Protein AF-A0A3A8J7M4-F1 (afdb_monomer_lite)

pLDDT: mean 87.73, std 10.96, range [52.59, 97.12]

Structure (mmCIF, N/CA/C/O backbone):
data_AF-A0A3A8J7M4-F1
#
_entry.id   AF-A0A3A8J7M4-F1
#
loop_
_atom_site.group_PDB
_atom_site.id
_atom_site.type_symbol
_atom_site.label_atom_id
_atom_site.label_alt_id
_atom_site.label_comp_id
_atom_site.label_asym_id
_atom_site.label_entity_id
_atom_site.label_seq_id
_atom_site.pdbx_PDB_ins_code
_atom_site.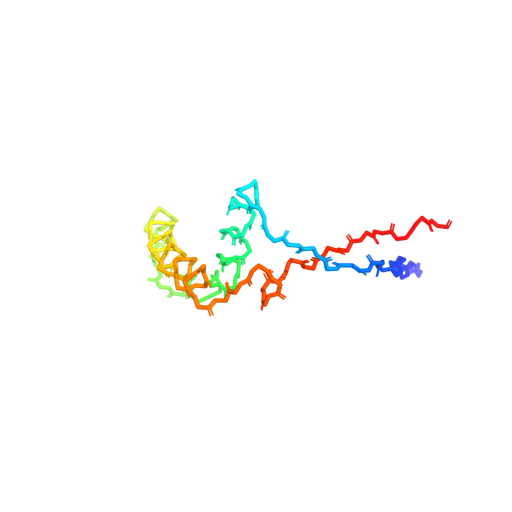Cartn_x
_atom_site.Cartn_y
_atom_site.Cartn_z
_atom_site.occupancy
_atom_site.B_iso_or_equiv
_atom_site.auth_seq_id
_atom_site.auth_comp_id
_atom_site.auth_asym_id
_atom_site.auth_atom_id
_atom_site.pdbx_PDB_model_num
ATOM 1 N N . MET A 1 1 ? 21.815 29.500 13.065 1.00 52.59 1 MET A N 1
ATOM 2 C CA . MET A 1 1 ? 22.229 28.108 12.792 1.00 52.59 1 MET A CA 1
ATOM 3 C C . MET A 1 1 ? 21.577 27.698 11.482 1.00 52.59 1 MET A C 1
ATOM 5 O O . MET A 1 1 ? 20.359 27.631 11.438 1.00 52.59 1 MET A O 1
ATOM 9 N N . THR A 1 2 ? 22.351 27.539 10.408 1.00 57.81 2 THR A N 1
ATOM 10 C CA . THR A 1 2 ? 21.838 27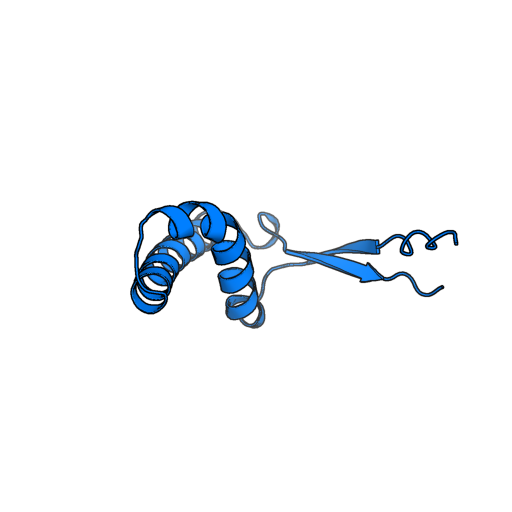.068 9.112 1.00 57.81 2 THR A CA 1
ATOM 11 C C . THR A 1 2 ? 21.834 25.546 9.135 1.00 57.81 2 THR A C 1
ATOM 13 O O . THR A 1 2 ? 22.898 24.942 9.231 1.00 57.81 2 THR A O 1
ATOM 16 N N . THR A 1 3 ? 20.656 24.926 9.084 1.00 65.06 3 THR A N 1
ATOM 17 C CA . THR A 1 3 ? 20.539 23.484 8.832 1.00 65.06 3 THR A CA 1
ATOM 18 C C . THR A 1 3 ? 21.015 23.220 7.401 1.00 65.06 3 THR A C 1
ATOM 20 O O . THR A 1 3 ? 20.461 23.831 6.483 1.00 65.06 3 THR A O 1
ATOM 23 N N . PRO A 1 4 ? 22.039 22.377 7.170 1.00 71.69 4 PRO A N 1
ATOM 24 C CA . PRO A 1 4 ? 22.445 22.038 5.812 1.00 71.69 4 PRO A CA 1
ATOM 25 C C . PRO A 1 4 ? 21.302 21.301 5.107 1.00 71.69 4 PRO A C 1
ATOM 27 O O . PRO A 1 4 ? 20.645 20.443 5.702 1.00 71.69 4 PRO A O 1
ATOM 30 N N . ALA A 1 5 ? 21.043 21.661 3.848 1.00 69.19 5 ALA A N 1
ATOM 31 C CA . ALA A 1 5 ? 20.079 20.950 3.019 1.00 69.19 5 ALA A CA 1
ATOM 32 C C . ALA A 1 5 ? 20.518 19.478 2.883 1.00 69.19 5 ALA A C 1
ATOM 34 O O . ALA A 1 5 ? 21.717 19.226 2.720 1.00 69.19 5 ALA A O 1
ATOM 35 N N . PRO A 1 6 ? 19.592 18.506 2.975 1.00 68.50 6 PRO A N 1
ATOM 36 C CA . PRO A 1 6 ? 19.937 17.101 2.804 1.00 68.50 6 PRO A CA 1
ATOM 37 C C . PRO A 1 6 ? 20.575 16.885 1.422 1.00 68.50 6 PRO A C 1
ATOM 39 O O . PRO A 1 6 ? 20.159 17.539 0.459 1.00 68.50 6 PRO A O 1
ATOM 42 N N . PRO A 1 7 ? 21.578 15.994 1.305 1.00 72.00 7 PRO A N 1
ATOM 43 C CA . PRO A 1 7 ? 22.193 15.704 0.019 1.00 72.00 7 PRO A CA 1
ATOM 44 C C . PRO A 1 7 ? 21.124 15.221 -0.972 1.00 72.00 7 PRO A C 1
ATOM 46 O O . PRO A 1 7 ? 20.169 14.548 -0.563 1.00 72.00 7 PRO A O 1
ATOM 49 N N . PRO A 1 8 ? 21.259 15.549 -2.270 1.00 75.06 8 PRO A N 1
ATOM 50 C CA . PRO A 1 8 ? 20.316 15.089 -3.277 1.00 75.06 8 PRO A CA 1
ATOM 51 C C . PRO A 1 8 ? 20.230 13.556 -3.260 1.00 75.06 8 PRO A C 1
ATOM 53 O O . PRO A 1 8 ? 21.241 12.850 -3.208 1.00 75.06 8 PRO A O 1
ATOM 56 N N . LEU A 1 9 ? 19.000 13.041 -3.278 1.00 81.00 9 LEU A N 1
ATOM 57 C CA . LEU A 1 9 ? 18.732 11.609 -3.356 1.00 81.00 9 LEU A CA 1
ATOM 58 C C . LEU A 1 9 ? 18.909 11.158 -4.807 1.00 81.00 9 LEU A C 1
ATOM 60 O O . LEU A 1 9 ? 18.172 11.598 -5.690 1.00 81.00 9 LEU A O 1
ATOM 64 N N . ALA A 1 10 ? 19.856 10.257 -5.055 1.00 86.38 10 ALA A N 1
ATOM 65 C CA . ALA A 1 10 ? 19.918 9.547 -6.323 1.00 86.38 10 ALA A CA 1
ATOM 66 C C . ALA A 1 10 ? 18.734 8.574 -6.372 1.00 86.38 10 ALA A C 1
ATOM 68 O O . ALA A 1 10 ? 18.615 7.707 -5.504 1.00 86.38 10 ALA A O 1
ATOM 69 N N . THR A 1 11 ? 17.845 8.735 -7.352 1.00 90.94 11 THR A N 1
ATOM 70 C CA . THR A 1 11 ? 16.667 7.874 -7.509 1.00 90.94 11 THR A CA 1
ATOM 71 C C . THR A 1 11 ? 16.855 6.899 -8.658 1.00 90.94 11 THR A C 1
ATOM 73 O O . THR A 1 11 ? 17.445 7.239 -9.683 1.00 90.94 11 THR A O 1
ATOM 76 N N . HIS A 1 12 ? 16.357 5.678 -8.489 1.00 91.38 12 HIS A N 1
ATOM 77 C CA . HIS A 1 12 ? 16.297 4.697 -9.565 1.00 91.38 12 HIS A CA 1
ATOM 78 C C . HIS A 1 12 ? 15.006 3.883 -9.496 1.00 91.38 12 HIS A C 1
ATOM 80 O O . HIS A 1 12 ? 14.363 3.793 -8.448 1.00 91.38 12 HIS A O 1
ATOM 86 N N . LEU A 1 13 ? 14.625 3.328 -10.644 1.00 92.12 13 LEU A N 1
ATOM 87 C CA . LEU A 1 13 ? 13.470 2.455 -10.793 1.00 92.12 13 LEU A CA 1
ATOM 88 C C . LEU A 1 13 ? 13.927 1.005 -10.785 1.00 92.12 13 LEU A C 1
ATOM 90 O O . LEU A 1 13 ? 14.881 0.658 -11.485 1.00 92.12 13 LEU A O 1
ATOM 94 N N . ARG A 1 14 ? 13.204 0.153 -10.062 1.00 92.75 14 ARG A N 1
ATOM 95 C CA . ARG A 1 14 ? 13.375 -1.297 -10.157 1.00 92.75 14 ARG A CA 1
ATOM 96 C C . ARG A 1 14 ? 12.037 -2.037 -10.149 1.00 92.75 14 ARG A C 1
ATOM 98 O O . ARG A 1 14 ? 11.059 -1.511 -9.616 1.00 92.75 14 ARG A O 1
ATOM 105 N N . PRO A 1 15 ? 11.975 -3.258 -10.705 1.00 91.94 15 PRO A N 1
ATOM 106 C CA . PRO A 1 15 ? 10.800 -4.109 -10.572 1.00 91.94 15 PRO A CA 1
ATOM 107 C C . PRO A 1 15 ? 10.478 -4.408 -9.104 1.00 91.94 15 PRO A C 1
ATOM 109 O O . PRO A 1 15 ? 11.381 -4.565 -8.276 1.00 91.94 15 PRO A O 1
ATOM 112 N N . VAL A 1 16 ? 9.184 -4.513 -8.808 1.00 91.62 16 VAL A N 1
ATOM 113 C CA . VAL A 1 16 ? 8.678 -5.018 -7.527 1.00 91.62 16 VAL A CA 1
ATOM 114 C C . VAL A 1 16 ? 8.936 -6.522 -7.431 1.00 91.62 16 VAL A C 1
ATOM 116 O O . VAL A 1 16 ? 8.704 -7.258 -8.393 1.00 91.62 16 VAL A O 1
ATOM 119 N N . THR A 1 17 ? 9.366 -6.988 -6.262 1.00 91.06 17 THR A N 1
ATOM 120 C CA . THR A 1 17 ? 9.506 -8.414 -5.947 1.00 91.06 17 THR A CA 1
ATOM 121 C C . THR A 1 17 ? 8.587 -8.816 -4.790 1.00 91.06 17 THR A C 1
ATOM 123 O O . THR A 1 17 ? 7.889 -7.990 -4.201 1.00 91.06 17 THR A O 1
ATOM 126 N N . ARG A 1 18 ? 8.536 -10.113 -4.460 1.00 90.69 18 ARG A N 1
ATOM 127 C CA . ARG A 1 18 ? 7.696 -10.605 -3.352 1.00 90.69 18 ARG A CA 1
ATOM 128 C C . ARG A 1 18 ? 8.172 -10.105 -1.991 1.00 90.69 18 ARG A C 1
ATOM 130 O O . ARG A 1 18 ? 7.362 -9.946 -1.085 1.00 90.69 18 ARG A O 1
ATOM 137 N N . GLU A 1 19 ? 9.466 -9.855 -1.862 1.00 94.69 19 GLU A N 1
ATOM 138 C CA . GLU A 1 19 ? 10.108 -9.346 -0.653 1.00 94.69 19 GLU A CA 1
ATOM 139 C C . GLU A 1 19 ? 9.636 -7.924 -0.310 1.00 94.69 19 GLU A C 1
ATOM 141 O O . GLU A 1 19 ? 9.676 -7.529 0.854 1.00 94.69 19 GLU A O 1
ATOM 146 N N . ASP A 1 20 ? 9.116 -7.185 -1.294 1.00 94.00 20 ASP A N 1
ATOM 147 C CA . ASP A 1 20 ? 8.594 -5.835 -1.100 1.00 94.00 20 ASP A CA 1
ATOM 148 C C . ASP A 1 20 ? 7.185 -5.805 -0.487 1.00 94.00 20 ASP A C 1
ATOM 150 O O . ASP A 1 20 ? 6.737 -4.738 -0.080 1.00 94.00 20 ASP A O 1
ATOM 154 N N . ASP A 1 21 ? 6.460 -6.929 -0.393 1.00 93.75 21 ASP A N 1
ATOM 155 C CA . ASP A 1 21 ? 5.024 -6.931 -0.053 1.00 93.75 21 ASP A CA 1
ATOM 156 C C . ASP A 1 21 ? 4.713 -6.243 1.289 1.00 93.75 21 ASP A C 1
ATOM 158 O O . ASP A 1 21 ? 3.797 -5.425 1.386 1.00 93.75 21 ASP A O 1
ATOM 162 N N . ALA A 1 22 ? 5.526 -6.496 2.319 1.00 95.38 22 ALA A N 1
ATOM 163 C CA . ALA A 1 22 ? 5.359 -5.856 3.624 1.00 95.38 22 ALA A CA 1
ATOM 164 C C . ALA A 1 22 ? 5.595 -4.335 3.563 1.00 95.38 22 ALA A C 1
ATOM 166 O O . ALA A 1 22 ? 4.876 -3.553 4.199 1.00 95.38 22 ALA A O 1
ATOM 167 N N . PHE A 1 23 ? 6.586 -3.907 2.776 1.00 95.62 23 PHE A N 1
ATOM 168 C CA . PHE A 1 23 ? 6.851 -2.493 2.534 1.00 95.62 23 PHE A CA 1
ATOM 169 C C . PHE A 1 23 ? 5.709 -1.853 1.740 1.00 95.62 23 PHE A C 1
ATOM 171 O O . PHE A 1 23 ? 5.208 -0.803 2.135 1.00 95.62 23 PHE A O 1
ATOM 178 N N . LEU A 1 24 ? 5.248 -2.500 0.670 1.00 95.44 24 LEU A N 1
ATOM 179 C CA . LEU A 1 24 ? 4.169 -2.016 -0.186 1.00 95.44 24 LEU A CA 1
ATOM 180 C C . LEU A 1 24 ? 2.852 -1.881 0.573 1.00 95.44 24 LEU A C 1
ATOM 182 O O . LEU A 1 24 ? 2.164 -0.875 0.407 1.00 95.44 24 LEU A O 1
ATOM 186 N N . PHE A 1 25 ? 2.530 -2.824 1.461 1.00 96.88 25 PHE A N 1
ATOM 187 C CA . PHE A 1 25 ? 1.394 -2.688 2.369 1.00 96.88 25 PHE A CA 1
ATOM 188 C C . PHE A 1 25 ? 1.533 -1.453 3.267 1.00 96.88 25 PHE A C 1
ATOM 190 O O . PHE A 1 25 ? 0.589 -0.676 3.404 1.00 96.88 25 PHE A O 1
ATOM 197 N N . THR A 1 26 ? 2.714 -1.241 3.848 1.00 96.31 26 THR A N 1
ATOM 198 C CA . THR A 1 26 ? 2.982 -0.089 4.723 1.00 96.31 26 THR A CA 1
ATOM 199 C C . THR A 1 26 ? 2.871 1.231 3.956 1.00 96.31 26 THR A C 1
ATOM 201 O O . THR A 1 26 ? 2.224 2.174 4.421 1.00 96.31 26 THR A O 1
ATOM 204 N N . LEU A 1 27 ? 3.441 1.288 2.750 1.00 95.00 27 LEU A N 1
ATOM 205 C CA . LEU A 1 27 ? 3.346 2.431 1.848 1.00 95.00 27 LEU A CA 1
ATOM 206 C C . LEU A 1 27 ? 1.885 2.711 1.483 1.00 95.00 27 LEU A C 1
ATOM 208 O O . LEU A 1 27 ? 1.422 3.838 1.648 1.00 95.00 27 LEU A O 1
ATOM 212 N N . TYR A 1 28 ? 1.135 1.689 1.073 1.00 95.50 28 TYR A N 1
ATOM 213 C CA . TYR A 1 28 ? -0.292 1.790 0.783 1.00 95.50 28 TYR A CA 1
ATOM 214 C C . TYR A 1 28 ? -1.085 2.327 1.983 1.00 95.50 28 TYR A C 1
ATOM 216 O O . TYR A 1 28 ? -1.811 3.317 1.853 1.00 95.50 28 TYR A O 1
ATOM 224 N N . ALA A 1 29 ? -0.905 1.730 3.164 1.00 95.94 29 ALA A N 1
ATOM 225 C CA . ALA A 1 29 ? -1.584 2.126 4.394 1.00 95.94 29 ALA A CA 1
ATOM 226 C C . ALA A 1 29 ? -1.318 3.595 4.755 1.00 95.94 29 ALA A C 1
ATOM 228 O O . ALA A 1 29 ? -2.241 4.309 5.151 1.00 95.94 29 ALA A O 1
ATOM 229 N N . SER A 1 30 ? -0.089 4.078 4.542 1.00 94.94 30 SER A N 1
ATOM 230 C CA . SER A 1 30 ? 0.283 5.472 4.811 1.00 94.94 30 SER A CA 1
ATOM 231 C C . SER A 1 30 ? -0.544 6.480 4.002 1.00 94.94 30 SER A C 1
ATOM 233 O O . SER A 1 30 ? -0.884 7.547 4.513 1.00 94.94 30 SER A O 1
ATOM 235 N N . THR A 1 31 ? -0.963 6.116 2.783 1.00 94.00 31 THR A N 1
ATOM 236 C CA . THR A 1 31 ? -1.799 6.981 1.933 1.00 94.00 31 THR A CA 1
ATOM 237 C C . THR A 1 31 ? -3.232 7.115 2.446 1.00 94.00 31 THR A C 1
ATOM 239 O O . THR A 1 31 ? -3.904 8.100 2.151 1.00 94.00 31 THR A O 1
ATOM 242 N N . ARG A 1 32 ? -3.704 6.142 3.237 1.00 92.88 32 ARG A N 1
ATOM 243 C CA . ARG A 1 32 ? -5.067 6.096 3.788 1.00 92.88 32 ARG A CA 1
ATOM 244 C C . ARG A 1 32 ? -5.133 6.455 5.266 1.00 92.88 32 ARG A C 1
ATOM 246 O O . ARG A 1 32 ? -6.223 6.694 5.778 1.00 92.88 32 ARG A O 1
ATOM 253 N N . ALA A 1 33 ? -3.989 6.541 5.943 1.00 87.69 33 ALA A N 1
ATOM 254 C CA . ALA A 1 33 ? -3.901 6.783 7.381 1.00 87.69 33 ALA A CA 1
ATOM 255 C C . ALA A 1 33 ? -4.695 8.021 7.825 1.00 87.69 33 ALA A C 1
ATOM 257 O O . ALA A 1 33 ? -5.426 7.972 8.812 1.00 87.69 33 ALA A O 1
ATOM 258 N N . ARG A 1 34 ? -4.615 9.118 7.060 1.00 88.38 34 ARG A N 1
ATOM 259 C CA . ARG A 1 34 ? -5.358 10.350 7.357 1.00 88.38 34 ARG A CA 1
ATOM 260 C C . ARG A 1 34 ? -6.877 10.169 7.244 1.00 88.38 34 ARG A C 1
ATOM 262 O O . ARG A 1 34 ? -7.603 10.728 8.058 1.00 88.38 34 ARG A O 1
ATOM 269 N N . GLU A 1 35 ? -7.354 9.425 6.249 1.00 90.81 35 GLU A N 1
ATOM 270 C CA . GLU A 1 35 ? -8.789 9.173 6.051 1.00 90.81 35 GLU A CA 1
ATOM 271 C C . GLU A 1 35 ? -9.338 8.249 7.146 1.00 90.81 35 GLU A C 1
ATOM 273 O O . GLU A 1 35 ? -10.355 8.556 7.764 1.00 90.81 35 GLU A O 1
ATOM 278 N N . LEU A 1 36 ? -8.622 7.160 7.440 1.00 91.00 36 LEU A N 1
ATOM 279 C CA . LEU A 1 36 ? -9.004 6.163 8.445 1.00 91.00 36 LEU A CA 1
ATOM 280 C C . LEU A 1 36 ? -9.016 6.717 9.871 1.00 91.00 36 LEU A C 1
ATOM 282 O O . LEU A 1 36 ? -9.870 6.325 10.668 1.00 91.00 36 LEU A O 1
ATOM 286 N N . ALA A 1 37 ? -8.125 7.663 10.185 1.00 88.31 37 ALA A N 1
ATOM 287 C CA . ALA A 1 37 ? -8.098 8.323 11.489 1.00 88.31 37 ALA A CA 1
ATOM 288 C C . ALA A 1 37 ? -9.426 9.027 11.829 1.00 88.31 37 ALA A C 1
ATOM 290 O O . ALA A 1 37 ? -9.777 9.135 13.002 1.00 88.31 37 ALA A O 1
ATOM 291 N N . ALA A 1 38 ? -10.190 9.466 10.823 1.00 91.62 38 ALA A N 1
ATOM 292 C CA . ALA A 1 38 ? -11.459 10.162 11.025 1.00 91.62 38 ALA A CA 1
ATOM 293 C C . ALA A 1 38 ? -12.648 9.227 11.322 1.00 91.62 38 ALA A C 1
ATOM 295 O O . ALA A 1 38 ? -13.712 9.703 11.707 1.00 91.62 38 ALA A O 1
ATOM 296 N N . TRP A 1 39 ? -12.509 7.910 11.138 1.00 92.56 39 TRP A N 1
ATOM 297 C CA . TRP A 1 39 ? -13.638 6.968 11.208 1.00 92.56 39 TRP A CA 1
ATOM 298 C C . TRP A 1 39 ? -13.921 6.435 12.617 1.00 92.56 39 TRP A C 1
ATOM 300 O O . TRP A 1 39 ? -14.920 5.750 12.828 1.00 92.56 39 TRP A O 1
ATOM 310 N N . GLY A 1 40 ? -13.044 6.720 13.584 1.00 92.94 40 GLY A N 1
ATOM 311 C CA . GLY A 1 40 ? -13.196 6.261 14.970 1.00 92.94 40 GLY A CA 1
ATOM 312 C C . GLY A 1 40 ? -13.015 4.749 15.159 1.00 92.94 40 GLY A C 1
ATOM 313 O O . GLY A 1 40 ? -13.362 4.212 16.208 1.00 92.94 40 GLY A O 1
ATOM 314 N N . TRP A 1 41 ? -12.487 4.045 14.157 1.00 95.06 41 TRP A N 1
ATOM 315 C CA . TRP A 1 41 ? -12.194 2.616 14.243 1.00 95.06 41 TRP A CA 1
ATOM 316 C C . TRP A 1 41 ? -10.959 2.343 15.091 1.00 95.06 41 TRP A C 1
ATOM 318 O O 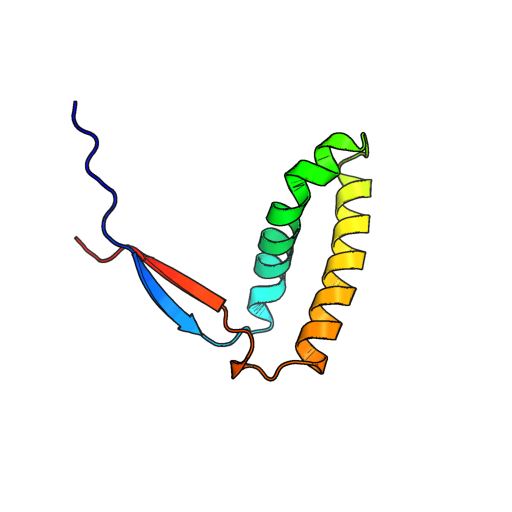. TRP A 1 41 ? -9.985 3.097 15.054 1.00 95.06 41 TRP A O 1
ATOM 328 N N . SER A 1 42 ? -10.965 1.211 15.795 1.00 95.12 42 SER A N 1
ATOM 329 C CA . SER A 1 42 ? -9.771 0.732 16.492 1.00 95.12 42 SER A CA 1
ATOM 330 C C . SER A 1 42 ? -8.645 0.394 15.500 1.00 95.12 42 SER A C 1
ATOM 332 O O . SER A 1 42 ? -8.929 0.032 14.353 1.00 95.12 42 SER A O 1
ATOM 334 N N . PRO A 1 43 ? -7.366 0.429 15.922 1.00 92.81 43 PRO A N 1
ATOM 335 C CA . PRO A 1 43 ? -6.243 0.067 15.053 1.00 92.81 43 PRO A CA 1
ATOM 336 C C . PRO A 1 43 ? -6.385 -1.320 14.408 1.00 92.81 43 PRO A C 1
ATOM 338 O O . PRO A 1 43 ? -6.043 -1.495 13.244 1.00 92.81 43 PRO A O 1
ATOM 341 N N . ALA A 1 44 ? -6.959 -2.291 15.128 1.00 94.69 44 ALA A N 1
ATOM 342 C CA . ALA A 1 44 ? -7.201 -3.636 14.607 1.00 94.69 44 ALA A CA 1
ATOM 343 C C . ALA A 1 44 ? -8.247 -3.654 13.478 1.00 94.69 44 ALA A C 1
ATOM 345 O O . ALA A 1 44 ? -8.065 -4.339 12.475 1.00 94.69 44 ALA A O 1
ATOM 346 N N . GLN A 1 45 ? -9.328 -2.876 13.606 1.00 95.69 45 GLN A N 1
ATOM 347 C CA . GLN A 1 45 ? -10.337 -2.748 12.548 1.00 95.69 45 GLN A CA 1
ATOM 348 C C . GLN A 1 45 ? -9.759 -2.062 11.304 1.00 95.69 45 GLN A C 1
ATOM 350 O O . GLN A 1 45 ? -10.030 -2.494 10.184 1.00 95.69 45 GLN A O 1
ATOM 355 N N . GLN A 1 46 ? -8.934 -1.029 11.501 1.00 95.56 46 GLN A N 1
ATOM 356 C CA . GLN A 1 46 ? -8.243 -0.353 10.404 1.00 95.56 46 GLN A CA 1
ATOM 357 C C . GLN A 1 46 ? -7.279 -1.301 9.678 1.00 95.56 46 GLN A C 1
ATOM 359 O O . GLN A 1 46 ? -7.316 -1.357 8.452 1.00 95.56 46 GLN A O 1
ATOM 364 N N . ASP A 1 47 ? -6.471 -2.083 10.405 1.00 94.56 47 ASP A N 1
ATOM 365 C CA . ASP A 1 47 ? -5.527 -3.044 9.812 1.00 94.56 47 ASP A CA 1
ATOM 366 C C . ASP A 1 47 ? -6.247 -4.112 8.976 1.00 94.56 47 ASP A C 1
ATOM 368 O O . ASP A 1 47 ? -5.890 -4.328 7.817 1.00 94.56 47 ASP A O 1
ATOM 372 N N . VAL A 1 48 ? -7.318 -4.717 9.505 1.00 95.75 48 VAL A N 1
ATOM 373 C CA . VAL A 1 48 ? -8.119 -5.708 8.762 1.00 95.75 48 VAL A CA 1
ATOM 374 C C . VAL A 1 48 ? -8.668 -5.106 7.469 1.00 95.75 48 VAL A C 1
ATOM 376 O O . VAL A 1 48 ? -8.534 -5.700 6.397 1.00 95.75 48 VAL A O 1
ATOM 379 N N . PHE A 1 49 ? -9.253 -3.911 7.546 1.00 95.56 49 PHE A N 1
ATOM 380 C CA . PHE A 1 49 ? -9.814 -3.238 6.379 1.00 95.56 49 PHE A CA 1
ATOM 381 C C . PHE A 1 49 ? -8.745 -2.877 5.339 1.00 95.56 49 PHE A C 1
ATOM 383 O O . PHE A 1 49 ? -8.930 -3.109 4.142 1.00 95.56 49 PHE A O 1
ATOM 390 N N . LEU A 1 50 ? -7.604 -2.354 5.790 1.00 96.69 50 LEU A N 1
ATOM 391 C CA . LEU A 1 50 ? -6.472 -2.021 4.931 1.00 96.69 50 LEU A CA 1
ATOM 392 C C . LEU A 1 50 ? -5.917 -3.254 4.220 1.00 96.69 50 LEU A C 1
ATOM 394 O O . LEU A 1 50 ? -5.628 -3.171 3.029 1.00 96.69 50 LEU A O 1
ATOM 398 N N . ARG A 1 51 ? -5.809 -4.403 4.900 1.00 96.81 51 ARG A N 1
ATOM 399 C CA . ARG A 1 51 ? -5.340 -5.653 4.278 1.00 96.81 51 ARG A CA 1
ATOM 400 C C . ARG A 1 51 ? -6.272 -6.127 3.174 1.00 96.81 51 ARG A C 1
ATOM 402 O O . ARG A 1 51 ? -5.789 -6.515 2.113 1.00 96.81 51 ARG A O 1
ATOM 409 N N . VAL A 1 52 ? -7.586 -6.070 3.395 1.00 96.81 52 VAL A N 1
ATOM 410 C CA . VAL A 1 52 ? -8.573 -6.452 2.373 1.00 96.81 52 VAL A CA 1
ATOM 411 C C . VAL A 1 52 ? -8.446 -5.558 1.138 1.00 96.81 52 VAL A C 1
ATOM 413 O O . VAL A 1 52 ? -8.371 -6.068 0.018 1.00 96.81 52 VAL A O 1
ATOM 416 N N . GLN A 1 53 ? -8.362 -4.237 1.322 1.00 96.69 53 GLN A N 1
ATOM 417 C CA . GLN A 1 53 ? -8.210 -3.320 0.192 1.00 96.69 53 GLN A CA 1
ATOM 418 C C . GLN A 1 53 ? -6.863 -3.474 -0.524 1.00 96.69 53 GLN A C 1
ATOM 420 O O . GLN A 1 53 ? -6.830 -3.505 -1.755 1.00 96.69 53 GLN A O 1
ATOM 425 N N . TYR A 1 54 ? -5.767 -3.611 0.228 1.00 97.12 54 TYR A N 1
ATOM 426 C CA . TYR A 1 54 ? -4.433 -3.823 -0.328 1.00 97.12 54 TYR A CA 1
ATOM 427 C C . TYR A 1 54 ? -4.394 -5.089 -1.185 1.00 97.12 54 TYR A C 1
ATOM 429 O O . TYR A 1 54 ? -3.987 -5.034 -2.338 1.00 97.12 54 TYR A O 1
ATOM 437 N N . GLN A 1 55 ? -4.915 -6.215 -0.687 1.00 96.31 55 GLN A N 1
ATOM 438 C CA . GLN A 1 55 ? -4.956 -7.464 -1.453 1.00 96.31 55 GLN A CA 1
ATOM 439 C C . GLN A 1 55 ? -5.730 -7.324 -2.769 1.00 96.31 55 GLN A C 1
ATOM 441 O O . GLN A 1 55 ? -5.303 -7.864 -3.792 1.00 96.31 55 GLN A O 1
ATOM 446 N N . ALA A 1 56 ? -6.857 -6.607 -2.763 1.00 96.31 56 ALA A N 1
ATOM 447 C CA . ALA A 1 56 ? -7.621 -6.346 -3.978 1.00 96.31 56 ALA A CA 1
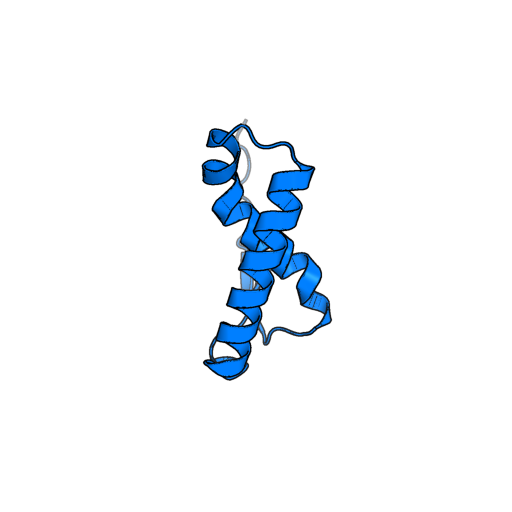ATOM 448 C C . ALA A 1 56 ? -6.818 -5.496 -4.977 1.00 96.31 56 ALA A C 1
ATOM 450 O O . ALA A 1 56 ? -6.752 -5.839 -6.160 1.00 96.31 56 ALA A O 1
ATOM 451 N N . GLN A 1 57 ? -6.159 -4.434 -4.504 1.00 94.81 57 GLN A N 1
ATOM 452 C CA . GLN A 1 57 ? -5.323 -3.579 -5.343 1.00 94.81 57 GLN A CA 1
ATOM 453 C C . GLN A 1 57 ? -4.113 -4.336 -5.903 1.00 94.81 57 GLN A C 1
ATOM 455 O O . GLN A 1 57 ? -3.888 -4.289 -7.110 1.00 94.81 57 GLN A O 1
ATOM 460 N N . SER A 1 58 ? -3.375 -5.075 -5.073 1.00 92.31 58 SER A N 1
ATOM 461 C CA . SER A 1 58 ? -2.189 -5.824 -5.500 1.00 92.31 58 SER A CA 1
ATOM 462 C C . SER A 1 58 ? -2.532 -6.869 -6.559 1.00 92.31 58 SER A C 1
ATOM 464 O O . SER A 1 58 ? -1.833 -6.981 -7.563 1.00 92.31 58 SER A O 1
ATOM 466 N N . ARG A 1 59 ? -3.656 -7.585 -6.402 1.00 92.50 59 ARG A N 1
ATOM 467 C CA . ARG A 1 59 ? -4.147 -8.523 -7.428 1.00 92.50 59 ARG A CA 1
ATOM 468 C C . ARG A 1 59 ? -4.528 -7.809 -8.719 1.00 92.50 59 ARG A C 1
ATOM 470 O O . ARG A 1 59 ? -4.198 -8.297 -9.796 1.00 92.50 59 ARG A O 1
ATOM 477 N N . HIS A 1 60 ? -5.208 -6.666 -8.622 1.00 92.75 60 HIS A N 1
ATOM 478 C CA . HIS A 1 60 ? -5.558 -5.870 -9.795 1.00 92.75 60 HIS A CA 1
ATOM 479 C C . HIS A 1 60 ? -4.307 -5.392 -10.544 1.00 92.75 60 HIS A C 1
ATOM 481 O O . HIS A 1 60 ? -4.238 -5.539 -11.761 1.00 92.75 60 HIS A O 1
ATOM 487 N N . TYR A 1 61 ? -3.306 -4.880 -9.826 1.00 90.25 61 TYR A N 1
ATOM 488 C CA . TYR A 1 61 ? -2.058 -4.401 -10.418 1.00 90.25 61 TYR A CA 1
ATOM 489 C C . TYR A 1 61 ? -1.288 -5.532 -11.097 1.00 90.25 61 TYR A C 1
ATOM 491 O O . TYR A 1 61 ? -0.957 -5.400 -12.272 1.00 90.25 61 TYR A O 1
ATOM 499 N N . ALA A 1 62 ? -1.111 -6.667 -10.414 1.00 87.38 62 ALA A N 1
ATOM 500 C CA . ALA A 1 62 ? -0.433 -7.836 -10.972 1.00 87.38 62 ALA A CA 1
ATOM 501 C C . ALA A 1 62 ? -1.142 -8.417 -12.209 1.00 87.38 62 ALA A C 1
ATOM 503 O O . ALA A 1 62 ? -0.490 -8.967 -13.091 1.00 87.38 62 ALA A O 1
ATOM 504 N N . ALA A 1 63 ? -2.472 -8.304 -12.292 1.00 91.25 63 ALA A N 1
ATOM 505 C CA . ALA A 1 63 ? -3.235 -8.759 -13.454 1.00 91.25 63 ALA A CA 1
ATOM 506 C C . ALA A 1 63 ? -3.236 -7.746 -14.613 1.00 91.25 63 ALA A C 1
ATOM 508 O O . ALA A 1 63 ? -3.382 -8.137 -15.771 1.00 91.25 63 ALA A O 1
ATOM 509 N N . ARG A 1 64 ? -3.135 -6.443 -14.316 1.00 91.50 64 ARG A N 1
ATOM 510 C CA . ARG A 1 64 ? -3.314 -5.368 -15.302 1.00 91.50 64 ARG A CA 1
ATOM 511 C C . ARG A 1 64 ? -2.008 -4.853 -15.895 1.00 91.50 64 ARG A C 1
ATOM 513 O O . ARG A 1 64 ? -2.027 -4.419 -17.052 1.00 91.50 64 ARG A O 1
ATOM 520 N N . TYR A 1 65 ? -0.928 -4.874 -15.117 1.00 87.12 65 TYR A N 1
ATOM 521 C CA . TYR A 1 65 ? 0.358 -4.293 -15.476 1.00 87.12 65 TYR A CA 1
ATO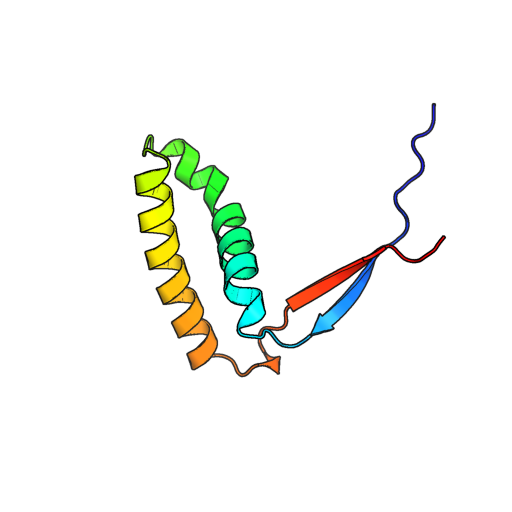M 522 C C . TYR A 1 65 ? 1.464 -5.348 -15.415 1.00 87.12 65 TYR A C 1
ATOM 524 O O . TYR A 1 65 ? 1.588 -6.051 -14.412 1.00 87.12 65 TYR A O 1
ATOM 532 N N . PRO A 1 66 ? 2.306 -5.443 -16.455 1.00 83.19 66 PRO A N 1
ATOM 533 C CA . PRO A 1 66 ? 3.529 -6.220 -16.365 1.00 83.19 66 PRO A CA 1
ATOM 534 C C . PRO A 1 66 ? 4.519 -5.520 -15.413 1.00 83.19 66 PRO A C 1
ATOM 536 O O . PRO A 1 66 ? 4.315 -4.362 -15.024 1.00 83.19 66 PRO A O 1
ATOM 539 N N . ALA A 1 67 ? 5.578 -6.219 -14.998 1.00 73.81 67 ALA A N 1
ATOM 540 C CA . ALA A 1 67 ? 6.509 -5.749 -13.964 1.00 73.81 67 ALA A CA 1
ATOM 541 C C . ALA A 1 67 ? 7.144 -4.381 -14.290 1.00 73.81 67 ALA A C 1
ATOM 543 O O . ALA A 1 67 ? 7.422 -3.587 -13.395 1.00 73.81 67 ALA A O 1
ATOM 544 N N . GLU A 1 68 ? 7.299 -4.067 -15.574 1.00 78.75 68 GLU A N 1
ATOM 545 C CA . GLU A 1 68 ? 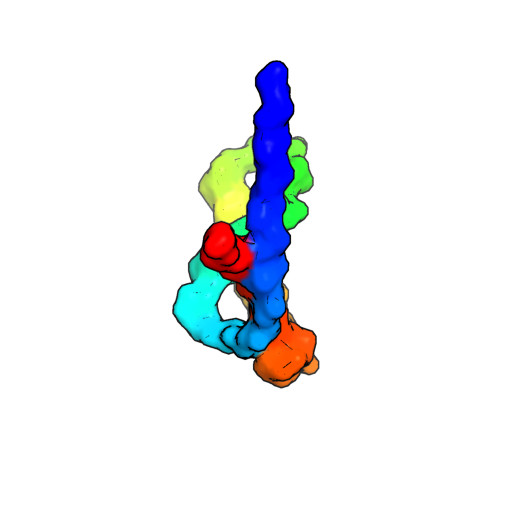7.874 -2.819 -16.077 1.00 78.75 68 GLU A CA 1
ATOM 546 C C . GLU A 1 68 ? 6.892 -1.637 -15.998 1.00 78.75 68 GLU A C 1
ATOM 548 O O . GLU A 1 68 ? 7.305 -0.481 -16.034 1.00 78.75 68 GLU A O 1
ATOM 553 N N . GLY A 1 69 ? 5.587 -1.911 -15.881 1.00 81.81 69 GLY A N 1
ATOM 554 C CA . GLY A 1 69 ? 4.527 -0.898 -15.845 1.00 81.81 69 GLY A CA 1
ATOM 555 C C . GLY A 1 69 ? 4.228 -0.326 -14.457 1.00 81.81 69 GLY A C 1
ATOM 556 O O . GLY A 1 69 ? 3.449 0.619 -14.351 1.00 81.81 69 GLY A O 1
ATOM 557 N N . HIS A 1 70 ? 4.812 -0.892 -13.397 1.00 85.06 70 HIS A N 1
ATOM 558 C CA . HIS A 1 70 ? 4.590 -0.464 -12.010 1.00 85.06 70 HIS A CA 1
ATOM 559 C C . HIS A 1 70 ? 5.848 -0.624 -11.122 1.00 85.06 70 HIS A C 1
ATOM 561 O O . HIS A 1 70 ? 5.805 -1.309 -10.099 1.00 85.06 70 HIS A O 1
ATOM 567 N N . PRO A 1 71 ? 6.986 -0.013 -11.507 1.00 90.81 71 PRO A N 1
ATOM 568 C CA . PRO A 1 71 ? 8.237 -0.125 -10.763 1.00 90.81 71 PRO A CA 1
ATOM 569 C C . PRO A 1 71 ? 8.199 0.611 -9.417 1.00 90.81 71 PRO A C 1
ATOM 571 O O . PRO A 1 71 ? 7.486 1.599 -9.234 1.00 90.81 71 PRO A O 1
ATOM 574 N N . LEU A 1 72 ? 9.048 0.160 -8.496 1.00 92.31 72 LEU A N 1
ATOM 575 C CA . LEU A 1 72 ? 9.340 0.835 -7.239 1.00 92.31 72 LEU A CA 1
ATOM 576 C C . LEU A 1 72 ? 10.422 1.901 -7.477 1.00 92.31 72 LEU A C 1
ATOM 578 O O . LEU A 1 72 ? 11.404 1.647 -8.179 1.00 92.31 72 LEU A O 1
ATOM 582 N N . ILE A 1 73 ? 10.235 3.097 -6.908 1.00 92.38 73 ILE A N 1
ATOM 583 C CA . ILE A 1 73 ? 11.239 4.171 -6.910 1.00 92.38 73 ILE A CA 1
ATOM 584 C C . ILE A 1 73 ? 12.021 4.103 -5.602 1.00 92.38 73 ILE A C 1
ATOM 586 O O . ILE A 1 73 ? 11.446 4.280 -4.528 1.00 92.38 73 ILE A O 1
ATOM 590 N N . GLU A 1 74 ? 13.333 3.914 -5.690 1.00 91.06 74 GLU A N 1
ATOM 591 C CA . GLU A 1 74 ? 14.225 3.914 -4.531 1.00 91.06 74 GLU A CA 1
ATOM 592 C C . GLU A 1 74 ? 15.149 5.126 -4.562 1.00 91.06 74 GLU A C 1
ATOM 594 O O . GLU A 1 74 ? 15.813 5.388 -5.566 1.00 91.06 74 GLU A O 1
ATOM 599 N N . GLY A 1 75 ? 15.210 5.851 -3.444 1.00 89.25 75 GLY A N 1
ATOM 600 C CA . GLY A 1 75 ? 16.160 6.937 -3.229 1.00 89.25 75 GLY A CA 1
ATOM 601 C C . GLY A 1 75 ? 17.337 6.476 -2.375 1.00 89.25 75 GLY A C 1
ATOM 602 O O . GLY A 1 75 ? 17.143 5.998 -1.259 1.00 89.25 75 GLY A O 1
ATOM 603 N N . ARG A 1 76 ? 18.563 6.669 -2.862 1.00 78.06 76 ARG A N 1
ATOM 604 C CA . ARG A 1 76 ? 19.787 6.548 -2.066 1.00 78.06 76 ARG A CA 1
ATOM 605 C C . ARG A 1 76 ? 20.312 7.941 -1.752 1.00 78.06 76 ARG A C 1
ATOM 607 O O . ARG A 1 76 ? 20.424 8.769 -2.653 1.00 78.06 76 ARG A O 1
ATOM 614 N N . ALA A 1 77 ? 20.687 8.193 -0.499 1.00 69.19 77 ALA A N 1
ATOM 615 C CA . ALA A 1 77 ? 21.487 9.371 -0.180 1.00 69.19 77 ALA A CA 1
ATOM 616 C C . ALA A 1 77 ? 22.795 9.291 -0.975 1.00 69.19 77 ALA A C 1
ATOM 618 O O . ALA A 1 77 ? 23.548 8.324 -0.819 1.00 69.19 77 ALA A O 1
ATOM 619 N N . SER A 1 78 ? 23.037 10.255 -1.867 1.00 58.72 78 SER A N 1
ATOM 620 C CA . SER A 1 78 ? 24.333 10.342 -2.534 1.00 58.72 78 SER A CA 1
ATOM 621 C C . SER A 1 78 ? 25.406 10.478 -1.454 1.00 58.72 78 SER A C 1
ATOM 623 O O . SER A 1 78 ? 25.220 11.244 -0.505 1.00 58.72 78 SER A O 1
ATOM 625 N N . ALA A 1 79 ? 26.487 9.697 -1.559 1.00 58.44 79 ALA A N 1
ATOM 626 C CA . ALA A 1 79 ? 27.638 9.874 -0.679 1.00 58.44 79 ALA A CA 1
ATOM 627 C C . ALA A 1 79 ? 28.099 11.346 -0.752 1.00 58.44 79 ALA A C 1
ATOM 629 O O . ALA A 1 79 ? 27.971 11.937 -1.832 1.00 58.44 79 ALA A O 1
ATOM 630 N N . PRO A 1 80 ? 28.529 11.938 0.379 1.00 58.88 80 PRO A N 1
ATOM 631 C CA . PRO A 1 80 ? 28.934 13.340 0.432 1.00 58.88 80 PRO A CA 1
ATOM 632 C C . PRO A 1 80 ? 30.106 13.647 -0.502 1.00 58.88 80 PRO A C 1
ATOM 634 O O . PRO A 1 80 ? 30.942 12.740 -0.727 1.00 58.88 80 PRO A O 1
#

Radius of gyration: 16.74 Å; chains: 1; bounding box: 43×39×33 Å

Sequence (80 aa):
MTTPAPPPLATHLRPVTREDDAFLFTLYASTRARELAAWGWSPAQQDVFLRVQYQAQSRHYAARYPAEGHPLIEGRASAP

Secondary structure (DSSP, 8-state):
--PPPPPPEEEEEE---GGGHHHHHHHHHHHHHHHHGGGT--HHHHHHHHHHHHHHHHHHHHHHS-GGGSPEEEEEEPP-

Foldseek 3Di:
DDDDDFADWDKDWDFDDPVCLVVQLVVQLVVCVVVVVVPPDDPVVSSVVSVVVSVVVVVVCVVPDDRVRDTDMDTDRDDD